Protein AF-A0A957EGX0-F1 (afdb_monomer_lite)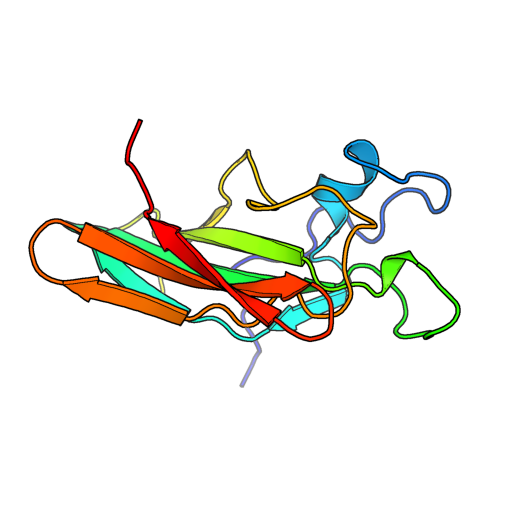

Structure (mmCIF, N/CA/C/O backbone):
data_AF-A0A957EGX0-F1
#
_entry.id   AF-A0A957EGX0-F1
#
loop_
_atom_site.group_PDB
_atom_site.id
_atom_site.type_symbol
_atom_site.label_atom_id
_atom_site.label_alt_id
_atom_site.label_comp_id
_atom_site.label_asym_id
_atom_site.label_entity_id
_atom_site.label_seq_id
_atom_site.pdbx_PDB_ins_code
_atom_site.Cartn_x
_atom_site.Cartn_y
_atom_site.Cartn_z
_atom_site.occupancy
_atom_site.B_iso_or_equiv
_atom_site.auth_seq_id
_atom_site.auth_comp_id
_atom_site.auth_asym_id
_atom_site.auth_atom_id
_atom_site.pdbx_PDB_model_num
ATOM 1 N N . CYS A 1 1 ? 2.001 26.252 2.292 1.00 47.16 1 CYS A N 1
ATOM 2 C CA . CYS A 1 1 ? 1.818 24.810 2.515 1.00 47.16 1 CYS A CA 1
ATOM 3 C C . CYS A 1 1 ? 3.162 24.167 2.264 1.00 47.16 1 CYS A C 1
ATOM 5 O O . CYS A 1 1 ? 3.451 23.812 1.129 1.00 47.16 1 CYS A O 1
ATOM 7 N N . ASP A 1 2 ? 4.011 24.134 3.285 1.00 48.50 2 ASP A N 1
ATOM 8 C CA . ASP A 1 2 ? 5.203 23.300 3.220 1.00 48.50 2 ASP A CA 1
ATOM 9 C C . ASP A 1 2 ? 4.690 21.861 3.294 1.00 48.50 2 ASP A C 1
ATOM 11 O O . ASP A 1 2 ? 4.039 21.477 4.266 1.00 48.50 2 ASP A O 1
ATOM 15 N N . ASN A 1 3 ? 4.826 21.123 2.193 1.00 56.50 3 ASN A N 1
ATOM 16 C CA . ASN A 1 3 ? 4.417 19.727 2.114 1.00 56.50 3 ASN A CA 1
ATOM 17 C C . ASN A 1 3 ? 5.296 18.944 3.092 1.00 56.50 3 ASN A C 1
ATOM 19 O O . ASN A 1 3 ? 6.460 18.702 2.790 1.00 56.50 3 ASN A O 1
ATOM 23 N N . ASN A 1 4 ? 4.758 18.579 4.254 1.00 55.62 4 ASN A N 1
ATOM 24 C CA . ASN A 1 4 ? 5.390 17.629 5.161 1.00 55.62 4 ASN A CA 1
ATOM 25 C C . ASN A 1 4 ? 4.936 16.229 4.734 1.00 55.62 4 ASN A C 1
ATOM 27 O O . ASN A 1 4 ? 3.830 15.829 5.105 1.00 55.62 4 ASN A O 1
ATOM 31 N N . PRO A 1 5 ? 5.709 15.498 3.909 1.00 67.00 5 PRO A N 1
ATOM 32 C CA . PRO A 1 5 ? 5.379 14.108 3.637 1.00 67.00 5 PRO A CA 1
ATOM 33 C C . PRO A 1 5 ? 5.374 13.337 4.966 1.00 67.00 5 PRO A C 1
ATOM 35 O O . PRO A 1 5 ? 6.321 13.445 5.744 1.00 67.00 5 PRO A O 1
ATOM 38 N N . LEU A 1 6 ? 4.301 12.584 5.239 1.00 75.44 6 LEU A N 1
ATOM 39 C CA . LEU A 1 6 ? 4.159 11.773 6.463 1.00 75.44 6 LEU A CA 1
ATOM 40 C C . LEU A 1 6 ? 5.252 10.691 6.569 1.00 75.44 6 LEU A C 1
ATOM 42 O O . LEU A 1 6 ? 5.651 10.302 7.663 1.00 75.44 6 LEU A O 1
ATOM 46 N N . PHE A 1 7 ? 5.724 10.228 5.415 1.00 84.12 7 PHE A N 1
ATOM 47 C CA . PHE A 1 7 ? 6.876 9.363 5.159 1.00 84.12 7 PHE A CA 1
ATOM 48 C C . PHE A 1 7 ? 7.220 9.501 3.670 1.00 84.12 7 PHE A C 1
ATOM 50 O O . PHE A 1 7 ? 6.465 10.131 2.919 1.00 84.12 7 PHE A O 1
ATOM 57 N N . GLY A 1 8 ? 8.344 8.950 3.214 1.00 75.50 8 GLY A N 1
ATOM 58 C CA . GLY A 1 8 ? 8.697 9.125 1.813 1.00 75.50 8 GLY A CA 1
ATOM 59 C C . GLY A 1 8 ? 9.779 8.201 1.292 1.00 75.50 8 GLY A C 1
ATOM 60 O O . GLY A 1 8 ? 9.886 7.029 1.632 1.00 75.50 8 GLY A O 1
ATOM 61 N N . ALA A 1 9 ? 10.551 8.757 0.376 1.00 79.50 9 ALA A N 1
ATOM 62 C CA . ALA A 1 9 ? 11.476 8.048 -0.481 1.00 79.50 9 ALA A CA 1
ATOM 63 C C . ALA A 1 9 ? 12.859 7.856 0.162 1.00 79.50 9 ALA A C 1
ATOM 65 O O . ALA A 1 9 ? 13.873 8.232 -0.431 1.00 79.50 9 ALA A O 1
ATOM 66 N N . GLU A 1 10 ? 12.931 7.314 1.384 1.00 86.06 10 GLU A N 1
ATOM 67 C CA . GLU A 1 10 ? 14.187 7.313 2.159 1.00 86.06 10 GLU A CA 1
ATOM 68 C C . GLU A 1 10 ? 15.329 6.558 1.459 1.00 86.06 10 GLU A C 1
ATOM 70 O O . GLU A 1 10 ? 16.503 6.851 1.681 1.00 86.06 10 GLU A O 1
ATOM 75 N N . LEU A 1 11 ? 14.985 5.607 0.589 1.00 87.88 11 LEU A N 1
ATOM 76 C CA . LEU A 1 11 ? 15.931 4.776 -0.153 1.00 87.88 11 LEU A CA 1
ATOM 77 C C . LEU A 1 11 ? 16.257 5.302 -1.562 1.00 87.88 11 LEU A C 1
ATOM 79 O O . LEU A 1 11 ? 17.042 4.681 -2.284 1.00 87.88 11 LEU A O 1
ATOM 83 N N . GLY A 1 12 ? 15.690 6.443 -1.964 1.00 89.31 12 GLY A N 1
ATOM 84 C CA . GLY A 1 12 ? 15.854 6.971 -3.315 1.00 89.31 12 GLY A CA 1
ATOM 85 C C . GLY A 1 12 ? 15.253 6.050 -4.388 1.00 89.31 12 GLY A C 1
ATOM 86 O O . GLY A 1 12 ? 14.435 5.182 -4.094 1.00 89.31 12 GLY A O 1
ATOM 87 N N . TYR A 1 13 ? 15.668 6.235 -5.646 1.00 87.62 13 TYR A N 1
ATOM 88 C CA . TYR A 1 13 ? 15.203 5.406 -6.769 1.00 87.62 13 TYR A CA 1
ATOM 89 C C . TYR A 1 13 ? 15.667 3.940 -6.649 1.00 87.62 13 TYR A C 1
ATOM 91 O O . TYR A 1 13 ? 15.081 3.042 -7.252 1.00 87.62 13 TYR A O 1
ATOM 99 N N . GLY A 1 14 ? 16.733 3.678 -5.886 1.00 88.88 14 GLY A N 1
ATOM 100 C CA . GLY A 1 14 ? 17.431 2.390 -5.876 1.00 88.88 14 GLY A CA 1
ATOM 101 C C . GLY A 1 14 ? 18.221 2.111 -7.167 1.00 88.88 14 GLY A C 1
ATOM 102 O O . GLY A 1 14 ? 18.288 2.963 -8.052 1.00 88.88 14 GLY A O 1
ATOM 103 N N . PRO A 1 15 ? 18.852 0.931 -7.296 1.00 88.50 15 PRO A N 1
ATOM 104 C CA . PRO A 1 15 ? 19.567 0.533 -8.515 1.00 88.50 15 PRO A CA 1
ATOM 105 C C . PRO A 1 15 ? 18.619 0.321 -9.706 1.00 88.50 15 PRO A C 1
ATOM 107 O O . PRO A 1 15 ? 17.569 -0.286 -9.553 1.00 88.50 15 PRO A O 1
ATOM 110 N N . THR A 1 16 ? 18.954 0.779 -10.910 1.00 84.00 16 THR A N 1
ATOM 111 C CA . THR A 1 16 ? 18.042 0.713 -12.078 1.00 84.00 16 THR A CA 1
ATOM 112 C C . THR A 1 16 ? 17.876 -0.686 -12.678 1.00 84.00 16 THR A C 1
ATOM 114 O O . THR A 1 16 ? 17.052 -0.883 -13.561 1.00 84.00 16 THR A O 1
ATOM 117 N N . ASP A 1 17 ? 18.688 -1.646 -12.249 1.00 83.81 17 ASP A N 1
ATOM 118 C CA . ASP A 1 17 ? 18.691 -3.035 -12.707 1.00 83.81 17 ASP A CA 1
ATOM 119 C C . ASP A 1 17 ? 17.911 -3.984 -11.781 1.00 83.81 17 ASP A C 1
ATOM 121 O O . ASP A 1 17 ? 17.696 -5.143 -12.138 1.00 83.81 17 ASP A O 1
ATOM 125 N N . VAL A 1 18 ? 17.457 -3.513 -10.610 1.00 85.56 18 VAL A N 1
ATOM 126 C CA . VAL A 1 18 ? 16.638 -4.328 -9.698 1.00 85.56 18 VAL A CA 1
ATOM 127 C C . VAL A 1 18 ? 15.176 -4.327 -10.124 1.00 85.56 18 VAL A C 1
ATOM 129 O O . VAL A 1 18 ? 14.563 -3.280 -10.336 1.00 85.56 18 VAL A O 1
ATOM 132 N N . VAL A 1 19 ? 14.620 -5.532 -10.186 1.00 82.75 19 VAL A N 1
ATOM 133 C CA . VAL A 1 19 ? 13.223 -5.844 -10.503 1.00 82.75 19 VAL A CA 1
ATOM 134 C C . VAL A 1 19 ? 12.734 -6.941 -9.552 1.00 82.75 19 VAL A C 1
ATOM 136 O O . VAL A 1 19 ? 13.523 -7.514 -8.793 1.00 82.75 19 VAL A O 1
ATOM 139 N N . GLY A 1 20 ? 11.450 -7.280 -9.596 1.00 84.88 20 GLY A N 1
ATOM 140 C CA . GLY A 1 20 ? 10.880 -8.274 -8.687 1.00 84.88 20 GLY A CA 1
ATOM 141 C C . GLY A 1 20 ? 10.792 -7.741 -7.255 1.00 84.88 20 GLY A C 1
ATOM 142 O O . GLY A 1 20 ? 10.891 -6.543 -6.986 1.00 84.88 20 GLY A O 1
ATOM 143 N N . THR A 1 21 ? 10.734 -8.670 -6.305 1.00 89.81 21 THR A N 1
ATOM 144 C CA . THR A 1 21 ? 10.748 -8.391 -4.862 1.00 89.81 21 THR A CA 1
ATOM 145 C C . THR A 1 21 ? 11.882 -7.447 -4.436 1.00 89.81 21 THR A C 1
ATOM 147 O O . THR A 1 21 ? 11.728 -6.665 -3.502 1.00 89.81 21 THR A O 1
ATOM 150 N N . ALA A 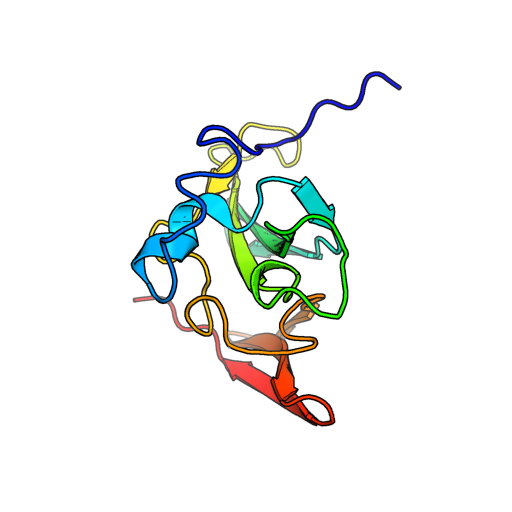1 22 ? 13.030 -7.482 -5.125 1.00 91.06 22 ALA A N 1
ATOM 151 C CA . ALA A 1 22 ? 14.176 -6.622 -4.824 1.00 91.06 22 ALA A CA 1
ATOM 152 C C . ALA A 1 22 ? 13.917 -5.131 -5.113 1.00 91.06 22 ALA A C 1
ATOM 154 O O . ALA A 1 22 ? 14.593 -4.278 -4.541 1.00 91.06 22 ALA A O 1
ATOM 155 N N . ALA A 1 23 ? 12.945 -4.808 -5.971 1.00 89.81 23 ALA A N 1
ATOM 156 C CA . ALA A 1 23 ? 12.536 -3.437 -6.265 1.00 89.81 23 ALA A CA 1
ATOM 157 C C . ALA A 1 23 ? 11.519 -2.877 -5.257 1.00 89.81 23 ALA A C 1
ATOM 159 O O . ALA A 1 23 ? 11.363 -1.659 -5.166 1.00 89.81 23 ALA A O 1
ATOM 160 N N . ASN A 1 24 ? 10.861 -3.740 -4.474 1.00 91.06 24 ASN A N 1
ATOM 161 C CA . ASN A 1 24 ? 9.800 -3.353 -3.545 1.00 91.06 24 ASN A CA 1
ATOM 162 C C . ASN A 1 24 ? 10.184 -2.220 -2.586 1.00 91.06 24 ASN A C 1
ATOM 164 O O . ASN A 1 24 ? 9.374 -1.317 -2.440 1.00 91.06 24 ASN A O 1
ATOM 168 N N . PRO A 1 25 ? 11.385 -2.170 -1.973 1.00 92.00 25 PRO A N 1
ATOM 169 C CA . PRO A 1 25 ? 11.722 -1.091 -1.038 1.00 92.00 25 PRO A CA 1
ATOM 170 C C . PRO A 1 25 ? 11.747 0.316 -1.660 1.00 92.00 25 PRO A C 1
ATOM 172 O O . PRO A 1 25 ? 11.751 1.303 -0.933 1.00 92.00 25 PRO A O 1
ATOM 175 N N . TYR A 1 26 ? 11.778 0.420 -2.991 1.00 89.94 26 TYR A N 1
ATOM 176 C CA . TYR A 1 26 ? 11.904 1.682 -3.725 1.00 89.94 26 TYR A CA 1
ATOM 177 C C . TYR A 1 26 ? 10.583 2.140 -4.364 1.00 89.94 26 TYR A C 1
ATOM 179 O O . TYR A 1 26 ? 10.561 3.155 -5.060 1.00 89.94 26 TYR A O 1
ATOM 187 N N . PHE A 1 27 ? 9.484 1.398 -4.161 1.00 89.56 27 PHE A N 1
ATOM 188 C CA . PHE A 1 27 ? 8.233 1.580 -4.909 1.00 89.56 27 PHE A CA 1
ATOM 189 C C . PHE A 1 27 ? 7.580 2.953 -4.743 1.00 89.56 27 PHE A C 1
ATOM 191 O O . PHE A 1 27 ? 6.787 3.351 -5.578 1.00 89.56 27 PHE A O 1
ATOM 198 N N . GLU A 1 28 ? 7.887 3.665 -3.665 1.00 89.00 28 GLU A N 1
ATOM 199 C CA . GLU A 1 28 ? 7.275 4.944 -3.299 1.00 89.00 28 GLU A CA 1
ATOM 200 C C . GLU A 1 28 ? 8.209 6.140 -3.543 1.00 89.00 28 GLU A C 1
ATOM 202 O O . GLU A 1 28 ? 7.968 7.237 -3.041 1.00 89.00 28 GLU A O 1
ATOM 207 N N . PHE A 1 29 ? 9.295 5.936 -4.305 1.00 89.12 29 PHE A N 1
ATOM 208 C CA . PHE A 1 29 ? 10.332 6.946 -4.517 1.00 89.12 29 PHE A CA 1
ATOM 209 C C . PHE A 1 29 ? 9.797 8.258 -5.099 1.00 89.12 29 PHE A C 1
ATOM 211 O O . PHE A 1 29 ? 10.126 9.343 -4.617 1.00 89.12 29 PHE A O 1
ATOM 218 N N . ARG A 1 30 ? 9.024 8.177 -6.182 1.00 85.88 30 ARG A N 1
ATOM 219 C CA . ARG A 1 30 ? 8.640 9.364 -6.944 1.00 85.88 30 ARG A CA 1
ATOM 220 C C . ARG A 1 30 ? 7.399 10.020 -6.368 1.00 85.88 30 ARG A C 1
ATOM 222 O O . ARG A 1 30 ? 7.321 11.246 -6.277 1.00 85.88 30 ARG A O 1
ATOM 229 N N . THR A 1 31 ? 6.366 9.230 -6.118 1.00 85.25 31 THR A N 1
ATOM 230 C CA . THR A 1 31 ? 5.054 9.751 -5.740 1.00 85.25 31 THR A CA 1
ATOM 231 C C . THR A 1 31 ? 4.381 8.788 -4.788 1.00 85.25 31 THR A C 1
ATOM 233 O O . THR A 1 31 ? 4.408 7.579 -5.007 1.00 85.25 31 THR A O 1
ATOM 236 N N . ILE A 1 32 ? 3.765 9.371 -3.760 1.00 88.88 32 ILE A N 1
ATOM 237 C CA . ILE A 1 32 ? 2.779 8.727 -2.906 1.00 88.88 32 ILE A CA 1
ATOM 238 C C . ILE A 1 32 ? 1.447 9.441 -3.141 1.00 88.88 32 ILE A C 1
ATOM 240 O O . ILE A 1 32 ? 1.384 10.672 -3.087 1.00 88.88 32 ILE A O 1
ATOM 244 N N . SER A 1 33 ? 0.396 8.682 -3.427 1.00 88.69 33 SER A N 1
ATOM 245 C CA . SER A 1 33 ? -0.927 9.196 -3.793 1.00 88.69 33 SER A CA 1
ATOM 246 C C . SER A 1 33 ? -2.048 8.340 -3.212 1.00 88.69 33 SER A C 1
ATOM 248 O O . SER A 1 33 ? -1.816 7.293 -2.609 1.00 88.69 33 SER A O 1
ATOM 250 N N . SER A 1 34 ? -3.284 8.817 -3.392 1.00 90.88 34 SER A N 1
ATOM 251 C CA . SER A 1 34 ? -4.507 8.036 -3.178 1.00 90.88 34 SER A CA 1
ATOM 252 C C . SER A 1 34 ? -4.570 7.326 -1.829 1.00 90.88 34 SER A C 1
ATOM 254 O O . SER A 1 34 ? -4.882 6.139 -1.749 1.00 90.88 34 SER A O 1
ATOM 256 N N . ALA A 1 35 ? -4.244 8.076 -0.777 1.00 92.88 35 ALA A N 1
ATOM 257 C CA . ALA A 1 35 ? -4.350 7.586 0.580 1.00 92.88 35 ALA A CA 1
ATOM 258 C C . ALA A 1 35 ? -5.822 7.412 0.977 1.00 92.88 35 ALA A C 1
ATOM 260 O O . ALA A 1 35 ? -6.624 8.328 0.785 1.00 92.88 35 ALA A O 1
ATOM 261 N N . ASP A 1 36 ? -6.138 6.273 1.586 1.00 96.19 36 ASP A N 1
ATOM 262 C CA . ASP A 1 36 ? -7.380 6.063 2.330 1.00 96.19 36 ASP A CA 1
ATOM 263 C C . ASP A 1 36 ? -7.032 5.684 3.767 1.00 96.19 36 ASP A C 1
ATOM 265 O O . ASP A 1 36 ? -6.086 4.925 4.002 1.00 96.19 36 ASP A O 1
ATOM 269 N N . VAL A 1 37 ? -7.753 6.258 4.730 1.00 96.19 37 VAL A N 1
ATOM 270 C CA . VAL A 1 37 ? -7.416 6.182 6.154 1.00 96.19 37 VAL A CA 1
ATOM 271 C C . VAL A 1 37 ? -8.622 5.735 6.959 1.00 96.19 37 VAL A C 1
ATOM 273 O O . VAL A 1 37 ? -9.673 6.372 6.953 1.00 96.19 37 VAL A O 1
ATOM 276 N N . VAL A 1 38 ? -8.433 4.681 7.748 1.00 96.94 38 VAL A N 1
ATOM 277 C CA . VAL A 1 38 ? -9.424 4.199 8.713 1.00 96.94 38 VAL A CA 1
ATOM 278 C C . VAL A 1 38 ? -8.824 4.123 10.107 1.00 96.94 38 VAL A C 1
ATOM 280 O O . VAL A 1 38 ? -7.620 3.942 10.280 1.00 96.94 38 VAL A O 1
ATOM 283 N N . ARG A 1 39 ? -9.678 4.212 11.125 1.00 95.75 39 ARG A N 1
ATOM 284 C CA . AR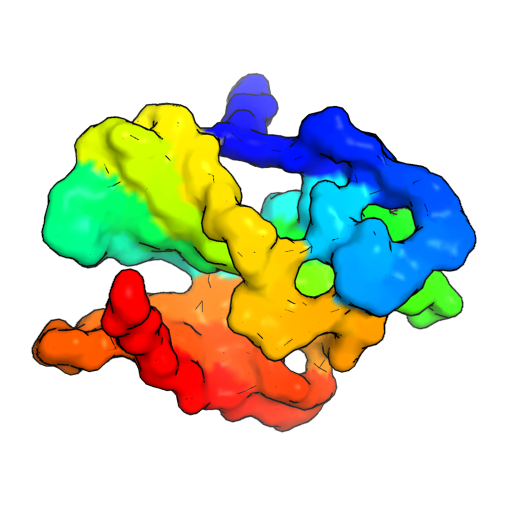G A 1 39 ? -9.298 3.914 12.506 1.00 95.75 39 ARG A CA 1
ATOM 285 C C . ARG A 1 39 ? -9.747 2.503 12.870 1.00 95.75 39 ARG A C 1
ATOM 287 O O . ARG A 1 39 ? -10.923 2.180 12.722 1.00 95.75 39 ARG A O 1
ATOM 294 N N . VAL A 1 40 ? -8.827 1.689 13.384 1.00 93.88 40 VAL A N 1
ATOM 295 C CA . VAL A 1 40 ? -9.108 0.345 13.909 1.00 93.88 40 VAL A CA 1
ATOM 296 C C . VAL A 1 40 ? -8.521 0.253 15.312 1.00 93.88 40 VAL A C 1
ATOM 298 O O . VAL A 1 40 ? -7.309 0.347 15.501 1.00 93.88 40 VAL A O 1
ATOM 301 N N . GLY A 1 41 ? -9.395 0.100 16.309 1.00 92.88 41 GLY A N 1
ATOM 302 C CA . GLY A 1 41 ? -9.009 0.228 17.713 1.00 92.88 41 GLY A CA 1
ATOM 303 C C . GLY A 1 41 ? -8.402 1.605 18.001 1.00 92.88 41 GLY A C 1
ATOM 304 O O . GLY A 1 41 ? -9.009 2.646 17.724 1.00 92.88 41 GLY A O 1
ATOM 305 N N . ASP A 1 42 ? -7.185 1.599 18.536 1.00 94.94 42 ASP A N 1
ATOM 306 C CA . ASP A 1 42 ? -6.469 2.803 18.957 1.00 94.94 42 ASP A CA 1
ATOM 307 C C . ASP A 1 42 ? -5.528 3.380 17.889 1.00 94.94 42 ASP A C 1
ATOM 309 O O . ASP A 1 42 ? -4.966 4.452 18.089 1.00 94.94 42 ASP A O 1
ATO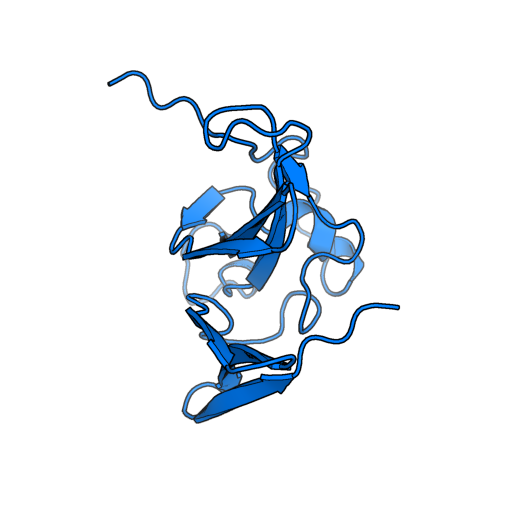M 313 N N . HIS A 1 43 ? -5.402 2.738 16.725 1.00 95.88 43 HIS A N 1
ATOM 314 C CA . HIS A 1 43 ? -4.511 3.203 15.663 1.00 95.88 43 HIS A CA 1
ATOM 315 C C . HIS A 1 43 ? -5.249 3.568 14.379 1.00 95.88 43 HIS A C 1
ATOM 317 O O . HIS A 1 43 ? -6.325 3.045 14.067 1.00 95.88 43 HIS A O 1
ATOM 323 N N . TYR A 1 44 ? -4.628 4.466 13.617 1.00 97.38 44 TYR A N 1
ATOM 324 C CA . TYR A 1 44 ? -5.009 4.754 12.245 1.00 97.38 44 TYR A CA 1
ATOM 325 C C . TYR A 1 44 ? -4.193 3.878 11.303 1.00 97.38 44 TYR A C 1
ATOM 327 O O . TYR A 1 44 ? -3.012 3.617 11.532 1.00 97.38 44 TYR A O 1
ATOM 335 N N . TYR A 1 45 ? -4.841 3.427 10.241 1.00 96.25 45 TYR A N 1
ATOM 336 C CA . TYR A 1 45 ? -4.252 2.622 9.187 1.00 96.25 45 TYR A CA 1
ATOM 337 C C . TYR A 1 45 ? -4.500 3.327 7.867 1.00 96.25 45 TYR A C 1
ATOM 339 O O . TYR A 1 45 ? -5.606 3.808 7.625 1.00 96.25 45 TYR A O 1
ATOM 347 N N . MET A 1 46 ? -3.469 3.377 7.035 1.00 96.00 46 MET A N 1
ATOM 348 C CA . MET A 1 46 ? -3.487 4.041 5.745 1.00 96.00 46 MET A CA 1
ATOM 349 C C . MET A 1 46 ? -3.093 3.048 4.669 1.00 96.00 46 MET A C 1
ATOM 351 O O . MET A 1 46 ? -2.003 2.478 4.732 1.00 96.00 46 MET A O 1
ATOM 355 N N . THR A 1 47 ? -3.935 2.882 3.660 1.00 95.69 47 THR A N 1
ATOM 356 C CA . THR A 1 47 ? -3.468 2.380 2.367 1.00 95.69 47 THR A CA 1
ATOM 357 C C . THR A 1 47 ? -3.020 3.547 1.521 1.00 95.69 47 THR A C 1
ATOM 359 O O . THR A 1 47 ? -3.645 4.601 1.569 1.00 95.69 47 THR A O 1
ATOM 362 N N . TYR A 1 48 ? -1.958 3.367 0.748 1.00 93.75 48 TYR A N 1
ATOM 363 C CA . TYR A 1 48 ? -1.440 4.402 -0.137 1.00 93.75 48 TYR A CA 1
ATOM 364 C C . TYR A 1 48 ? -0.870 3.789 -1.409 1.00 93.75 48 TYR A C 1
ATOM 366 O O . TYR A 1 48 ? -0.413 2.646 -1.430 1.00 93.75 48 TYR A O 1
ATOM 374 N N . GLU A 1 49 ? -0.904 4.559 -2.480 1.00 91.19 49 GLU A N 1
ATOM 375 C CA . GLU A 1 49 ? -0.315 4.201 -3.759 1.00 91.19 49 GLU A CA 1
ATOM 376 C C . GLU A 1 49 ? 1.102 4.764 -3.846 1.00 91.19 49 GLU A C 1
ATOM 378 O O . GLU A 1 49 ? 1.326 5.910 -3.463 1.00 91.19 49 GLU A O 1
ATOM 383 N N . GLY A 1 50 ? 2.045 3.966 -4.343 1.00 89.44 50 GLY A N 1
ATOM 384 C CA . GLY A 1 50 ? 3.412 4.389 -4.630 1.00 89.44 50 GLY A CA 1
ATOM 385 C C . GLY A 1 50 ? 3.791 4.141 -6.089 1.00 89.44 50 GLY A C 1
ATOM 386 O O . GLY A 1 50 ? 3.347 3.155 -6.685 1.00 89.44 50 GLY A O 1
ATOM 387 N N . VAL A 1 51 ? 4.625 5.027 -6.644 1.00 87.12 51 VAL A N 1
ATOM 388 C CA . VAL A 1 51 ? 5.303 4.836 -7.939 1.00 87.12 51 VAL A CA 1
ATOM 389 C C . VAL A 1 51 ? 6.806 5.077 -7.807 1.00 87.12 51 VAL A C 1
ATOM 391 O O . VAL A 1 51 ? 7.240 6.084 -7.235 1.00 87.12 51 VAL A O 1
ATOM 394 N N . ARG A 1 52 ? 7.601 4.165 -8.381 1.00 86.62 52 ARG A N 1
ATOM 395 C CA . ARG A 1 52 ? 9.066 4.257 -8.437 1.00 86.62 52 ARG A CA 1
ATOM 396 C C . ARG A 1 52 ? 9.548 5.039 -9.656 1.00 86.62 52 ARG A C 1
ATOM 398 O O . ARG A 1 52 ? 10.419 5.896 -9.525 1.00 86.62 52 ARG A O 1
ATOM 405 N N . GLY A 1 53 ? 9.021 4.688 -10.827 1.00 78.38 53 GLY A N 1
ATOM 406 C CA . GLY A 1 53 ? 9.546 5.064 -12.135 1.00 78.38 53 GLY A CA 1
ATOM 407 C C . GLY A 1 53 ? 9.379 6.544 -12.529 1.00 78.38 53 GLY A C 1
ATOM 408 O O . GLY A 1 53 ? 8.739 7.334 -11.830 1.00 78.38 53 GLY A O 1
ATOM 409 N N . PRO A 1 54 ? 9.964 6.955 -13.670 1.00 68.31 54 PRO A N 1
ATOM 410 C CA . PRO A 1 54 ? 9.954 8.326 -14.196 1.00 68.31 54 PRO A CA 1
ATOM 411 C C . PRO A 1 54 ? 8.682 8.746 -14.977 1.00 68.31 54 PRO A C 1
ATOM 413 O O . PRO A 1 54 ? 8.656 9.819 -15.583 1.00 68.31 54 PRO A O 1
ATOM 416 N N . SER A 1 55 ? 7.571 8.030 -14.846 1.00 60.03 55 SER A N 1
ATOM 417 C CA . SER A 1 55 ? 6.310 8.130 -15.608 1.00 60.03 55 SER A CA 1
ATOM 418 C C . SER A 1 55 ? 6.512 8.076 -17.117 1.00 60.03 55 SER A C 1
ATOM 420 O O . SER A 1 55 ? 5.896 8.830 -17.870 1.00 60.03 55 SER A O 1
ATOM 422 N N . ASP A 1 56 ? 7.385 7.174 -17.545 1.00 63.22 56 ASP A N 1
ATOM 423 C CA . ASP A 1 56 ? 7.514 6.716 -18.912 1.00 63.22 56 ASP A CA 1
ATOM 424 C C . ASP A 1 56 ? 6.689 5.422 -19.078 1.00 63.22 56 ASP A C 1
ATOM 426 O O . ASP A 1 56 ? 7.036 4.384 -18.520 1.00 63.22 56 ASP A O 1
ATOM 430 N N . PRO A 1 57 ? 5.603 5.430 -19.869 1.00 55.72 57 PRO A N 1
ATOM 431 C CA . PRO A 1 57 ? 4.763 4.247 -20.066 1.00 55.72 57 PRO A CA 1
ATOM 432 C C . PRO A 1 57 ? 5.490 3.080 -20.762 1.00 55.72 57 PRO A C 1
ATOM 434 O O . PRO A 1 57 ? 4.934 1.986 -20.857 1.00 55.72 57 PRO A O 1
ATOM 437 N N . THR A 1 58 ? 6.707 3.294 -21.272 1.00 63.09 58 THR A N 1
ATOM 438 C CA . THR A 1 58 ? 7.580 2.240 -21.809 1.00 63.09 58 THR A CA 1
ATOM 439 C C . THR A 1 58 ? 8.478 1.603 -20.744 1.00 63.09 58 THR A C 1
ATOM 441 O O . THR A 1 58 ? 9.094 0.566 -21.003 1.00 63.09 58 THR A O 1
ATOM 444 N N . VAL A 1 59 ? 8.526 2.185 -19.540 1.00 65.81 59 VAL A N 1
ATOM 445 C CA . VAL A 1 59 ? 9.312 1.720 -18.399 1.00 65.81 59 VAL A CA 1
ATOM 446 C C . VAL A 1 59 ? 8.412 0.985 -17.416 1.00 65.81 59 VAL A C 1
ATOM 448 O O . VAL A 1 59 ? 7.362 1.438 -16.975 1.00 65.81 59 VAL A O 1
ATOM 451 N N . VAL A 1 60 ? 8.862 -0.204 -17.052 1.00 68.88 60 VAL A N 1
ATOM 452 C CA . VAL A 1 60 ? 8.093 -1.149 -16.251 1.00 68.88 60 VAL A CA 1
ATOM 453 C C . VAL A 1 60 ? 8.012 -0.729 -14.761 1.00 68.88 60 VAL A C 1
ATOM 455 O O . VAL A 1 60 ? 7.093 -1.141 -14.056 1.00 68.88 60 VAL A O 1
ATOM 458 N N . ASP A 1 61 ? 8.907 0.158 -14.307 1.00 72.19 61 ASP A N 1
ATOM 459 C CA . ASP A 1 61 ? 8.961 0.714 -12.940 1.00 72.19 61 ASP A CA 1
ATOM 460 C C . ASP A 1 61 ? 7.884 1.779 -12.645 1.00 72.19 61 ASP A C 1
ATOM 462 O O . ASP A 1 61 ? 7.748 2.221 -11.503 1.00 72.19 61 ASP A O 1
ATOM 466 N N . ASP A 1 62 ? 7.109 2.197 -13.649 1.00 72.75 62 ASP A N 1
ATOM 467 C CA . ASP A 1 62 ? 6.024 3.180 -13.498 1.00 72.75 62 ASP A CA 1
ATOM 468 C C . ASP A 1 62 ? 4.689 2.607 -13.049 1.00 72.75 62 ASP A C 1
ATOM 470 O O . ASP A 1 62 ? 3.675 3.303 -12.972 1.00 72.75 62 ASP A O 1
ATOM 474 N N . GLN A 1 63 ? 4.688 1.320 -12.744 1.00 79.81 63 GLN A N 1
ATOM 475 C CA . GLN A 1 63 ? 3.515 0.631 -12.258 1.00 79.81 63 GLN A CA 1
ATOM 476 C C . GLN A 1 63 ? 3.226 1.005 -10.806 1.00 79.81 63 GLN A C 1
ATOM 478 O O . GLN A 1 63 ? 4.125 1.098 -9.970 1.00 79.81 63 GLN A O 1
ATOM 483 N N . PHE A 1 64 ? 1.940 1.197 -10.524 1.00 85.56 64 PHE A N 1
ATOM 484 C CA . PHE A 1 64 ? 1.456 1.434 -9.175 1.00 85.56 64 PHE A CA 1
ATOM 485 C C . PHE A 1 64 ? 1.679 0.204 -8.301 1.00 85.56 64 PHE A C 1
ATOM 487 O O . PHE A 1 64 ? 1.476 -0.935 -8.734 1.00 85.56 64 PHE A O 1
ATOM 494 N N . ALA A 1 65 ? 2.054 0.451 -7.051 1.00 89.25 65 ALA A N 1
ATOM 495 C CA . ALA A 1 65 ? 2.018 -0.553 -6.007 1.00 89.25 65 ALA A CA 1
ATOM 496 C C . ALA A 1 65 ? 1.307 -0.019 -4.763 1.00 89.25 65 ALA A C 1
ATOM 498 O O . ALA A 1 65 ? 1.299 1.180 -4.478 1.00 89.25 65 ALA A O 1
ATOM 499 N N . LEU A 1 66 ? 0.685 -0.939 -4.028 1.00 92.81 66 LEU A N 1
ATOM 500 C CA . LEU A 1 66 ? -0.145 -0.622 -2.875 1.00 92.81 66 LEU A CA 1
ATOM 501 C C . LEU A 1 66 ? 0.620 -0.868 -1.574 1.00 92.81 66 LEU A C 1
ATOM 503 O O . LEU A 1 66 ? 0.982 -2.006 -1.260 1.00 92.81 66 LEU A O 1
ATOM 507 N N . GLY A 1 67 ? 0.830 0.198 -0.812 1.00 93.62 67 GLY A N 1
ATOM 508 C CA . GLY A 1 67 ? 1.405 0.164 0.523 1.00 93.62 67 GLY A CA 1
ATOM 509 C C . GLY A 1 67 ? 0.348 0.215 1.624 1.00 93.62 67 GLY A C 1
ATOM 510 O O . GLY A 1 67 ? -0.774 0.683 1.426 1.00 93.62 67 GLY A O 1
ATOM 511 N N . LEU A 1 68 ? 0.742 -0.257 2.805 1.00 95.25 68 LEU A N 1
ATOM 512 C CA . LEU A 1 68 ? 0.033 -0.101 4.070 1.00 95.25 68 LEU A CA 1
ATOM 513 C C . LEU A 1 68 ? 0.950 0.590 5.087 1.00 95.25 68 LEU A C 1
ATOM 515 O O . LEU A 1 68 ? 2.132 0.254 5.198 1.00 95.25 68 LEU A O 1
ATOM 519 N N . ALA A 1 69 ? 0.405 1.524 5.854 1.00 95.69 69 ALA A N 1
ATOM 520 C CA . ALA A 1 69 ? 1.074 2.169 6.976 1.00 95.69 69 ALA A CA 1
ATOM 521 C C . ALA A 1 69 ? 0.140 2.257 8.192 1.00 95.69 69 ALA A C 1
ATOM 523 O O . ALA A 1 69 ? -1.085 2.188 8.060 1.00 95.69 69 ALA A O 1
ATOM 524 N N . ARG A 1 70 ? 0.722 2.410 9.383 1.00 96.25 70 ARG A N 1
ATOM 525 C CA . ARG A 1 70 ? 0.013 2.574 10.659 1.00 96.25 70 ARG A CA 1
ATOM 526 C C . ARG A 1 70 ? 0.520 3.816 11.387 1.00 96.25 70 ARG A C 1
ATOM 528 O O . ARG A 1 70 ? 1.717 4.089 11.357 1.00 96.25 70 ARG A O 1
ATOM 535 N N . SER A 1 71 ? -0.360 4.541 12.072 1.00 96.50 71 SER A N 1
ATOM 536 C CA . SER A 1 71 ? 0.063 5.596 12.994 1.00 96.50 71 SER A CA 1
ATOM 537 C C . SER A 1 71 ? 0.847 4.992 14.165 1.00 96.50 71 SER A C 1
ATOM 539 O O . SER A 1 71 ? 0.396 4.053 14.820 1.00 96.50 71 SER A O 1
ATOM 541 N N . VAL A 1 72 ? 2.025 5.539 14.458 1.00 95.50 72 VAL A N 1
ATOM 542 C CA . VAL A 1 72 ? 2.861 5.096 15.589 1.00 95.50 72 VAL A CA 1
ATOM 543 C C . VAL A 1 72 ? 2.230 5.518 16.918 1.00 95.50 72 VAL A C 1
ATOM 545 O O . VAL A 1 72 ? 2.356 4.833 17.932 1.00 95.50 72 VAL A O 1
ATOM 548 N N . THR A 1 73 ? 1.530 6.653 16.917 1.00 94.19 73 THR A N 1
ATOM 549 C CA . THR A 1 73 ? 0.806 7.187 18.073 1.00 94.19 73 THR A CA 1
ATOM 550 C C . THR A 1 73 ? -0.710 7.128 17.843 1.00 94.19 73 THR A C 1
ATOM 552 O O . THR A 1 73 ? -1.198 6.568 16.856 1.00 94.19 73 THR A O 1
ATOM 555 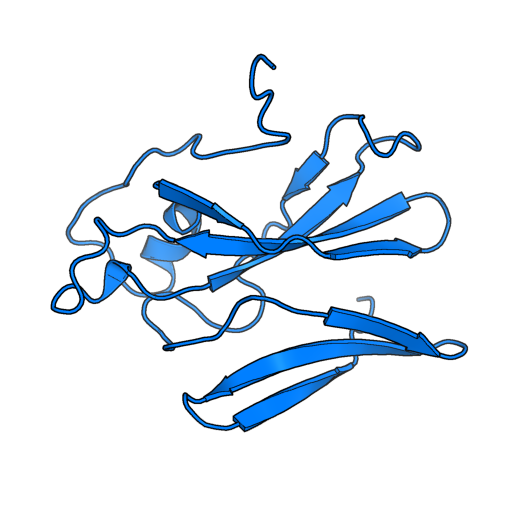N N . LEU A 1 74 ? -1.465 7.706 18.781 1.00 95.12 74 LEU A N 1
ATOM 556 C CA . LEU A 1 74 ? -2.917 7.894 18.681 1.00 95.12 74 LEU A CA 1
ATOM 557 C C . LEU A 1 74 ? -3.298 9.157 17.883 1.00 95.12 74 LEU A C 1
ATOM 559 O O . LEU A 1 74 ? -4.479 9.498 17.803 1.00 95.12 74 LEU A O 1
ATOM 563 N N . GLU A 1 75 ? -2.320 9.881 17.335 1.00 92.69 75 GLU A N 1
ATOM 564 C CA . GLU A 1 75 ? -2.521 11.113 16.570 1.00 92.69 75 GLU A CA 1
ATOM 565 C C . GLU A 1 75 ? -2.459 10.804 15.071 1.00 92.69 75 GLU A C 1
ATOM 567 O O . GLU A 1 75 ? -1.485 10.225 14.595 1.00 92.69 75 GLU A O 1
ATOM 572 N N . ILE A 1 76 ? -3.494 11.196 14.319 1.00 92.00 76 ILE A N 1
ATOM 573 C CA . ILE A 1 76 ? -3.569 10.954 12.867 1.00 92.00 76 ILE A CA 1
ATOM 574 C C . ILE A 1 76 ? -2.484 11.716 12.091 1.00 92.00 76 ILE A C 1
ATOM 576 O O . ILE A 1 76 ? -1.907 11.182 11.147 1.00 92.00 76 ILE A O 1
ATOM 580 N N . ASP A 1 77 ? -2.158 12.926 12.547 1.00 90.12 77 ASP A N 1
ATOM 581 C CA . ASP A 1 77 ? -1.098 13.773 11.985 1.00 90.12 77 ASP A CA 1
ATOM 582 C C . ASP A 1 77 ? 0.278 13.488 12.621 1.00 90.12 77 ASP A C 1
ATOM 584 O O . ASP A 1 77 ? 1.244 14.217 12.396 1.00 90.12 77 ASP A O 1
ATOM 588 N N . GLY A 1 78 ? 0.362 12.442 13.451 1.00 90.69 78 GLY A N 1
ATOM 589 C CA . GLY A 1 78 ? 1.593 11.984 14.076 1.00 90.69 78 GLY A CA 1
ATOM 590 C C . GLY A 1 78 ? 2.487 11.182 13.121 1.00 90.69 78 GLY A C 1
ATOM 591 O O . GLY A 1 78 ? 2.208 11.067 11.928 1.00 90.69 78 GLY A O 1
ATOM 592 N N . PRO A 1 79 ? 3.584 10.601 13.634 1.00 92.56 79 PRO A N 1
ATOM 593 C CA . PRO A 1 79 ? 4.451 9.746 12.834 1.00 92.56 79 PRO A CA 1
ATOM 594 C C . PRO A 1 79 ? 3.733 8.467 12.389 1.00 92.56 79 PRO A C 1
ATOM 596 O O . PRO A 1 79 ? 2.952 7.875 13.139 1.00 92.56 79 PRO A O 1
ATOM 599 N N . TRP A 1 80 ? 4.065 8.010 11.184 1.00 94.38 80 TRP A N 1
ATOM 600 C CA . TRP A 1 80 ? 3.559 6.781 10.579 1.00 94.38 80 TRP A CA 1
ATOM 601 C C . TRP A 1 80 ? 4.697 5.783 10.369 1.00 94.38 80 TRP A C 1
ATOM 603 O O . TRP A 1 80 ? 5.827 6.167 10.068 1.00 94.38 80 TRP A O 1
ATOM 613 N N . GLU A 1 81 ? 4.400 4.495 10.498 1.00 94.19 81 GLU A N 1
ATOM 614 C CA . GLU A 1 81 ? 5.318 3.410 10.157 1.00 94.19 81 GLU A CA 1
ATOM 615 C C . GLU A 1 81 ? 4.757 2.577 9.002 1.00 94.19 81 GLU A C 1
ATOM 617 O O . GLU A 1 81 ? 3.571 2.234 8.968 1.00 94.19 81 GLU A O 1
ATOM 622 N N . LYS A 1 82 ? 5.622 2.244 8.044 1.00 93.81 82 LYS A N 1
ATOM 623 C CA . LYS A 1 82 ? 5.274 1.410 6.892 1.00 93.81 82 LYS A CA 1
ATOM 624 C C . LYS A 1 82 ? 5.238 -0.060 7.298 1.00 93.81 82 LYS A C 1
ATOM 626 O O . LYS A 1 82 ? 6.084 -0.523 8.064 1.00 93.81 82 LYS A O 1
ATOM 631 N N . TYR A 1 83 ? 4.291 -0.814 6.750 1.00 93.81 83 TYR A N 1
ATOM 632 C CA . TYR A 1 83 ? 4.281 -2.262 6.900 1.00 93.81 83 TYR A CA 1
ATOM 633 C C . TYR A 1 83 ? 5.493 -2.866 6.181 1.00 93.81 83 TYR A C 1
ATOM 635 O O . TYR A 1 83 ? 5.736 -2.595 5.008 1.00 93.81 83 TYR A O 1
ATOM 643 N N . SER A 1 84 ? 6.262 -3.706 6.876 1.00 92.12 84 SER A N 1
ATOM 644 C CA . SER A 1 84 ? 7.497 -4.290 6.333 1.00 92.12 84 SER A CA 1
ATOM 645 C C . SER A 1 84 ? 7.266 -5.229 5.147 1.00 92.12 84 SER A C 1
ATOM 647 O O . SER A 1 84 ? 8.198 -5.501 4.397 1.00 92.12 84 SER A O 1
ATOM 649 N N . GLY A 1 85 ? 6.034 -5.716 4.979 1.00 91.62 85 GLY A N 1
ATOM 650 C CA . GLY A 1 85 ? 5.608 -6.505 3.827 1.00 91.62 85 GLY A CA 1
ATOM 651 C C . GLY A 1 85 ? 5.064 -5.672 2.668 1.00 91.62 85 GLY A C 1
ATOM 652 O O . GLY A 1 85 ? 4.389 -6.238 1.818 1.00 91.62 85 GLY A O 1
ATOM 653 N N . ASN A 1 86 ? 5.277 -4.352 2.645 1.00 93.06 86 ASN A N 1
ATOM 654 C CA . ASN A 1 86 ? 4.920 -3.540 1.485 1.00 93.06 86 ASN A CA 1
ATOM 655 C C . ASN A 1 86 ? 5.775 -3.922 0.262 1.00 93.06 86 ASN A C 1
ATOM 657 O O . ASN A 1 86 ? 6.980 -4.150 0.407 1.00 93.06 86 ASN A O 1
ATOM 661 N N . PRO A 1 87 ? 5.186 -3.925 -0.947 1.00 92.00 87 PRO A N 1
ATOM 662 C CA . PRO A 1 87 ? 3.764 -3.749 -1.258 1.00 92.00 87 PRO A CA 1
ATOM 663 C C . PRO A 1 87 ? 2.896 -4.971 -0.894 1.00 92.00 87 PRO A C 1
ATOM 665 O O . PRO A 1 87 ? 3.318 -6.117 -1.001 1.00 92.00 87 PRO A O 1
ATOM 668 N N . ILE A 1 88 ? 1.645 -4.730 -0.489 1.00 91.00 88 ILE A N 1
ATOM 669 C CA . ILE A 1 88 ? 0.817 -5.724 0.229 1.00 91.00 88 ILE A CA 1
ATOM 670 C C . ILE A 1 88 ? 0.055 -6.730 -0.651 1.00 91.00 88 ILE A C 1
ATOM 672 O O . ILE A 1 88 ? -0.616 -7.612 -0.116 1.00 91.00 88 ILE A O 1
ATOM 676 N N . ILE A 1 89 ? 0.109 -6.600 -1.981 1.00 88.62 89 ILE A N 1
ATOM 677 C CA . ILE A 1 89 ? -0.629 -7.471 -2.920 1.00 88.62 89 ILE A CA 1
ATOM 678 C C . ILE A 1 89 ? 0.310 -8.283 -3.812 1.00 88.62 89 ILE A C 1
ATOM 680 O O . ILE A 1 89 ? 0.073 -9.471 -4.027 1.00 88.62 89 ILE A O 1
ATOM 684 N N . MET A 1 90 ? 1.344 -7.648 -4.360 1.00 87.50 90 MET A N 1
ATOM 685 C CA . MET A 1 90 ? 2.294 -8.270 -5.279 1.00 87.50 90 MET A CA 1
ATOM 686 C C . MET A 1 90 ? 3.555 -7.431 -5.422 1.00 87.50 90 MET A C 1
ATOM 688 O O . MET A 1 90 ? 3.507 -6.217 -5.234 1.00 87.50 90 MET A O 1
ATOM 692 N N . ASP A 1 91 ? 4.640 -8.088 -5.816 1.00 88.50 91 ASP A N 1
ATOM 693 C CA . ASP A 1 91 ? 5.925 -7.449 -6.071 1.00 88.50 91 ASP A CA 1
ATOM 694 C C . ASP A 1 91 ? 5.910 -6.568 -7.325 1.00 88.50 91 ASP A C 1
ATOM 696 O O . ASP A 1 91 ? 5.126 -6.778 -8.257 1.00 88.50 91 ASP A O 1
ATOM 700 N N . LEU A 1 92 ? 6.832 -5.607 -7.361 1.00 83.00 92 LEU A N 1
ATOM 701 C CA . LEU A 1 92 ? 7.131 -4.839 -8.563 1.00 83.00 92 LEU A CA 1
ATOM 702 C C . LEU A 1 92 ? 8.026 -5.623 -9.532 1.00 83.00 92 LEU A C 1
ATOM 704 O O . LEU A 1 92 ? 8.839 -6.418 -9.094 1.00 83.00 92 LEU A O 1
ATOM 708 N N . PRO A 1 93 ? 7.997 -5.334 -10.835 1.00 77.06 93 PRO A N 1
ATOM 709 C CA . PRO A 1 93 ? 6.822 -4.830 -11.519 1.00 77.06 93 PRO A CA 1
ATOM 710 C C . PRO A 1 93 ? 5.765 -5.928 -11.595 1.00 77.06 93 PRO A C 1
ATOM 712 O O . PRO A 1 93 ? 6.094 -7.113 -11.677 1.00 77.06 93 PRO A O 1
ATOM 715 N N . GLY A 1 94 ? 4.495 -5.552 -11.591 1.00 63.31 94 GLY A N 1
ATOM 716 C CA . GLY A 1 94 ? 3.449 -6.552 -11.436 1.00 63.31 94 GLY A CA 1
ATOM 717 C C . GLY A 1 94 ? 2.051 -6.168 -11.873 1.00 63.31 94 GLY A C 1
ATOM 718 O O . GLY A 1 94 ? 1.284 -7.088 -12.142 1.00 63.31 94 GLY A O 1
ATOM 719 N N . ASN A 1 95 ? 1.681 -4.885 -11.985 1.00 65.44 95 ASN A N 1
ATOM 720 C CA . ASN A 1 95 ? 0.341 -4.531 -12.453 1.00 65.44 95 ASN A CA 1
ATOM 721 C C . ASN A 1 95 ? 0.139 -3.056 -12.813 1.00 65.44 95 ASN A C 1
ATOM 723 O O . ASN A 1 95 ? 0.494 -2.141 -12.075 1.00 65.44 95 ASN A O 1
ATOM 727 N N . VAL A 1 96 ? -0.610 -2.839 -13.892 1.00 63.00 96 VAL A N 1
ATOM 728 C CA . VAL A 1 96 ? -1.247 -1.552 -14.177 1.00 63.00 96 VAL A CA 1
ATOM 729 C C . VAL A 1 96 ? -2.508 -1.437 -13.315 1.00 63.00 96 VAL A C 1
ATOM 731 O O . VAL A 1 96 ? -3.431 -2.242 -13.439 1.00 63.00 96 VAL A O 1
ATOM 734 N N . GLY A 1 97 ? -2.543 -0.438 -12.429 1.00 62.41 97 GLY A N 1
ATOM 735 C CA . GLY A 1 97 ? -3.734 -0.058 -11.660 1.00 62.41 97 GLY A CA 1
ATOM 736 C C . GLY A 1 97 ? -3.878 -0.661 -10.257 1.00 62.41 97 GLY A C 1
ATOM 737 O O . GLY A 1 97 ? -4.861 -0.339 -9.591 1.00 62.41 97 GLY A O 1
ATOM 738 N N . VAL A 1 98 ? -2.945 -1.503 -9.780 1.00 77.00 98 VAL A N 1
ATOM 739 C CA . VAL A 1 98 ? -2.915 -1.934 -8.363 1.00 77.00 98 VAL A CA 1
ATOM 740 C C . VAL A 1 98 ? -2.436 -0.762 -7.508 1.00 77.00 98 VAL A C 1
ATOM 742 O O . VAL A 1 98 ? -1.249 -0.522 -7.332 1.00 77.00 98 VAL A O 1
ATOM 745 N N . GLY A 1 99 ? -3.402 -0.015 -7.005 1.00 77.44 99 GLY A N 1
ATOM 746 C CA . GLY A 1 99 ? -3.246 1.250 -6.305 1.00 77.44 99 GLY A CA 1
ATOM 747 C C . GLY A 1 99 ? -4.631 1.757 -5.912 1.00 77.44 99 GLY A C 1
ATOM 748 O O . GLY A 1 99 ? -5.596 0.984 -5.985 1.00 77.44 99 GLY A O 1
ATOM 749 N N . HIS A 1 100 ? -4.732 3.014 -5.475 1.00 89.50 100 HIS A N 1
ATOM 750 C CA . HIS A 1 100 ? -5.996 3.677 -5.115 1.00 89.50 100 HIS A CA 1
ATOM 751 C C . HIS A 1 100 ? -7.001 2.744 -4.416 1.00 89.50 100 HIS A C 1
ATOM 753 O O . HIS A 1 100 ? -8.066 2.419 -4.953 1.00 89.50 100 HIS A O 1
ATOM 759 N N . ALA A 1 101 ? -6.601 2.209 -3.266 1.00 93.56 101 ALA A N 1
ATOM 760 C CA . ALA A 1 101 ? -7.433 1.260 -2.552 1.00 93.56 101 ALA A CA 1
ATOM 761 C C . ALA A 1 101 ? -8.429 1.970 -1.638 1.00 93.56 101 ALA A C 1
ATOM 763 O O . ALA A 1 101 ? -8.095 2.976 -1.024 1.00 93.56 101 ALA A O 1
ATOM 764 N N . ASP A 1 102 ? -9.613 1.378 -1.518 1.00 95.12 102 ASP A N 1
ATOM 765 C CA . ASP A 1 102 ? -10.641 1.791 -0.567 1.00 95.12 102 ASP A CA 1
ATOM 766 C C . ASP A 1 102 ? -10.760 0.733 0.538 1.00 95.12 102 ASP A C 1
ATOM 768 O O . ASP A 1 102 ? -10.859 -0.473 0.253 1.00 95.12 102 ASP A O 1
ATOM 772 N N . ILE A 1 103 ? -10.784 1.168 1.795 1.00 96.12 103 ILE A N 1
ATOM 773 C CA . ILE A 1 103 ? -10.976 0.318 2.967 1.00 96.12 103 ILE A CA 1
ATOM 774 C C . ILE A 1 103 ? -12.419 0.458 3.456 1.00 96.12 103 ILE A C 1
ATOM 776 O O . ILE A 1 103 ? -12.925 1.547 3.711 1.00 96.12 103 ILE A O 1
ATOM 780 N N . VAL A 1 104 ? -13.100 -0.673 3.642 1.00 97.12 104 VAL A N 1
ATOM 781 C CA . VAL A 1 104 ? -14.482 -0.706 4.135 1.00 97.12 104 VAL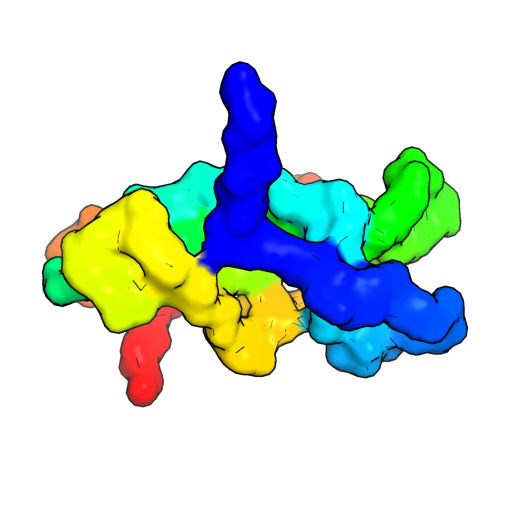 A CA 1
ATOM 782 C C . VAL A 1 104 ? -14.582 -1.645 5.327 1.00 97.12 104 VAL A C 1
ATOM 784 O O . VAL A 1 104 ? -14.296 -2.834 5.211 1.00 97.12 104 VAL A O 1
ATOM 787 N N . ILE A 1 105 ? -15.037 -1.129 6.468 1.00 96.56 105 ILE A N 1
ATOM 788 C CA . ILE A 1 105 ? -15.241 -1.907 7.696 1.00 96.56 105 ILE A CA 1
ATOM 789 C C . ILE A 1 105 ? -16.741 -2.172 7.875 1.00 96.56 105 ILE A C 1
ATOM 791 O O . ILE A 1 105 ? -17.541 -1.237 7.904 1.00 96.56 105 ILE A O 1
ATOM 795 N N . ILE A 1 106 ? -17.133 -3.446 7.983 1.00 96.31 106 ILE A N 1
ATOM 796 C CA . ILE A 1 106 ? -18.523 -3.877 8.207 1.00 96.31 106 ILE A CA 1
ATOM 797 C C . ILE A 1 106 ? -18.528 -4.950 9.297 1.00 96.31 106 ILE A C 1
ATOM 799 O O . ILE A 1 106 ? -18.106 -6.085 9.062 1.00 96.31 106 ILE A O 1
ATOM 803 N N . GLY A 1 107 ? -19.048 -4.603 10.477 1.00 94.19 107 GLY A N 1
ATOM 804 C CA . GLY A 1 107 ? -18.966 -5.473 11.651 1.00 94.19 107 GLY A CA 1
ATOM 805 C C . GLY A 1 107 ? -17.506 -5.777 11.986 1.00 94.19 107 GLY A C 1
ATOM 806 O O . GLY A 1 107 ? -16.682 -4.868 12.018 1.00 94.19 107 GLY A O 1
ATOM 807 N N . ASP A 1 108 ? -17.190 -7.058 12.161 1.00 92.12 108 ASP A N 1
ATOM 808 C CA . ASP A 1 108 ? -15.833 -7.517 12.490 1.00 92.12 108 ASP A CA 1
ATOM 809 C C . ASP A 1 108 ? -14.933 -7.700 11.253 1.00 92.12 108 ASP A C 1
ATOM 811 O O . ASP A 1 108 ? -13.779 -8.112 11.373 1.00 92.12 108 ASP A O 1
ATOM 815 N N . ALA A 1 109 ? -15.450 -7.440 10.047 1.00 95.25 109 ALA A N 1
ATOM 816 C CA . ALA A 1 109 ? -14.719 -7.639 8.802 1.00 95.25 109 ALA A CA 1
ATOM 817 C C . ALA A 1 109 ? -14.191 -6.317 8.232 1.00 95.25 109 ALA A C 1
ATOM 819 O O . ALA A 1 109 ? -14.943 -5.357 8.049 1.00 95.25 109 ALA A O 1
ATOM 820 N N . THR A 1 110 ? -12.914 -6.322 7.848 1.00 96.38 110 THR A N 1
ATOM 821 C CA . THR A 1 110 ? -12.277 -5.243 7.087 1.00 96.38 110 THR A CA 1
ATOM 822 C C . THR A 1 110 ? -12.037 -5.706 5.657 1.00 96.38 110 THR A C 1
ATOM 824 O O . THR A 1 110 ? -11.357 -6.706 5.417 1.00 96.38 110 THR A O 1
ATOM 827 N N . TYR A 1 111 ? -12.590 -4.972 4.699 1.00 96.56 111 TYR A N 1
ATOM 828 C CA . TYR A 1 111 ? -12.447 -5.223 3.272 1.00 96.56 111 TYR A CA 1
ATOM 829 C C . TYR A 1 111 ? -11.522 -4.196 2.634 1.00 96.56 111 TYR A C 1
ATOM 831 O O . TYR A 1 111 ? -11.574 -3.017 2.969 1.00 96.56 111 TYR A O 1
ATOM 839 N N . LEU A 1 112 ? -10.736 -4.652 1.667 1.00 95.50 112 LEU A N 1
ATOM 840 C CA . LEU A 1 112 ? -9.913 -3.822 0.799 1.00 95.50 112 LEU A CA 1
ATOM 841 C C . LEU A 1 112 ? -10.409 -3.974 -0.641 1.00 95.50 112 LEU A C 1
ATOM 843 O O . LEU A 1 112 ? -10.508 -5.098 -1.149 1.00 95.50 112 LEU A O 1
ATOM 847 N N . TYR A 1 113 ? -10.688 -2.856 -1.304 1.00 94.62 113 TYR A N 1
ATOM 848 C CA . TYR A 1 113 ? -11.071 -2.808 -2.711 1.00 94.62 113 TYR A CA 1
ATOM 849 C C . TYR A 1 113 ? -10.004 -2.083 -3.525 1.00 94.62 113 TYR A C 1
ATOM 851 O O . TYR A 1 113 ? -9.834 -0.879 -3.403 1.00 94.62 113 TYR A O 1
ATOM 859 N N . THR A 1 114 ? -9.338 -2.789 -4.430 1.00 92.44 114 THR A N 1
ATOM 860 C CA . THR A 1 114 ? -8.324 -2.230 -5.345 1.00 92.44 114 THR A CA 1
ATOM 861 C C . THR A 1 114 ? -8.350 -3.010 -6.660 1.00 92.44 114 THR A C 1
ATOM 863 O O . THR A 1 114 ? -9.069 -4.008 -6.756 1.00 92.44 114 THR A O 1
ATOM 866 N N . ALA A 1 115 ? -7.633 -2.584 -7.700 1.00 87.38 115 ALA A N 1
ATOM 867 C CA . ALA A 1 115 ? -7.487 -3.420 -8.888 1.00 87.38 115 ALA A CA 1
ATOM 868 C C . ALA A 1 115 ? -6.757 -4.729 -8.541 1.00 87.38 115 ALA A C 1
ATOM 870 O O . ALA A 1 115 ? -5.876 -4.762 -7.692 1.00 87.38 115 ALA A O 1
ATOM 871 N N . THR A 1 116 ? -7.120 -5.818 -9.210 1.00 78.44 116 THR A N 1
ATOM 872 C CA . THR A 1 116 ? -6.363 -7.088 -9.191 1.00 78.44 116 THR A CA 1
ATOM 873 C C . THR A 1 116 ? -5.685 -7.341 -10.536 1.00 78.44 116 THR A C 1
ATOM 875 O O . THR A 1 116 ? -4.688 -8.050 -10.618 1.00 78.44 116 THR A O 1
ATOM 878 N N . THR A 1 117 ? -6.264 -6.775 -11.595 1.00 74.81 117 THR A N 1
ATOM 879 C CA . THR A 1 117 ? -5.803 -6.806 -12.988 1.00 74.81 117 THR A CA 1
ATOM 880 C C . THR A 1 117 ? -6.299 -5.530 -13.670 1.00 74.81 117 THR A C 1
ATOM 882 O O . THR A 1 117 ? -7.276 -4.949 -13.190 1.00 74.81 117 THR A O 1
ATOM 885 N N . GLU A 1 118 ? -5.728 -5.169 -14.819 1.00 72.62 118 GLU A N 1
ATOM 886 C CA . GLU A 1 118 ? -6.010 -3.945 -15.597 1.00 72.62 118 GLU A CA 1
ATOM 887 C C . GLU A 1 118 ? -7.506 -3.585 -15.769 1.00 72.62 118 GLU A C 1
ATOM 889 O O . GLU A 1 118 ? -7.858 -2.414 -15.839 1.00 72.62 118 GLU A O 1
ATOM 894 N N . GLY A 1 119 ? -8.416 -4.568 -15.784 1.00 75.94 119 GLY A N 1
ATOM 895 C CA . GLY A 1 119 ? -9.858 -4.338 -15.959 1.00 75.94 119 GLY A CA 1
ATOM 896 C C . GLY A 1 119 ? -10.761 -4.832 -14.827 1.00 75.94 119 GLY A C 1
ATOM 897 O O . GLY A 1 119 ? -11.979 -4.867 -15.004 1.00 75.94 119 GLY A O 1
ATOM 898 N N . LYS A 1 120 ? -10.216 -5.288 -13.690 1.00 83.75 120 LYS A N 1
ATOM 899 C CA . LYS A 1 120 ? -11.024 -5.877 -12.604 1.00 83.75 120 LYS A CA 1
ATOM 900 C C . LYS A 1 120 ? -10.603 -5.356 -11.243 1.00 83.75 120 LYS A C 1
ATOM 902 O O . LYS A 1 120 ? -9.439 -5.478 -10.864 1.00 83.75 120 LYS A O 1
ATOM 907 N N . ARG A 1 121 ? -11.587 -4.881 -10.475 1.00 87.81 121 ARG A N 1
ATOM 908 C CA . ARG A 1 121 ? -11.425 -4.618 -9.044 1.00 87.81 121 ARG A CA 1
ATOM 909 C C . ARG A 1 121 ? -11.594 -5.909 -8.250 1.00 87.81 121 ARG A C 1
ATOM 911 O O . ARG A 1 121 ? -12.559 -6.647 -8.450 1.00 87.81 121 ARG A O 1
ATOM 918 N N . GLY A 1 122 ? -10.646 -6.169 -7.365 1.00 89.62 122 GLY A N 1
ATOM 919 C CA . GLY A 1 122 ? -10.711 -7.207 -6.355 1.00 89.62 122 GLY A CA 1
ATOM 920 C C . GLY A 1 122 ? -11.390 -6.719 -5.087 1.00 89.62 122 GLY A C 1
ATOM 921 O O . GLY A 1 122 ? -11.458 -5.523 -4.804 1.00 89.62 122 GLY A O 1
ATOM 922 N N . ARG A 1 123 ? -11.862 -7.691 -4.310 1.00 94.06 123 ARG A N 1
ATOM 923 C CA . ARG A 1 123 ? -12.300 -7.516 -2.928 1.00 94.06 123 ARG A CA 1
ATOM 924 C C . ARG A 1 123 ? -11.513 -8.491 -2.069 1.00 94.06 123 ARG A C 1
ATOM 926 O O . ARG A 1 123 ? -11.698 -9.701 -2.200 1.00 94.06 123 ARG A O 1
ATOM 933 N N . TYR A 1 124 ? -10.686 -7.963 -1.181 1.00 93.44 124 TYR A N 1
ATOM 934 C CA . TYR A 1 124 ? -9.871 -8.740 -0.255 1.00 93.44 124 TYR A CA 1
ATOM 935 C C . TYR A 1 124 ? -10.413 -8.574 1.162 1.00 93.44 124 TYR A C 1
ATOM 937 O O . TYR A 1 124 ? -10.924 -7.512 1.506 1.00 93.44 124 TYR A O 1
ATOM 945 N N . VAL A 1 125 ? -10.313 -9.622 1.976 1.00 94.94 125 VAL A N 1
ATOM 946 C CA . VAL A 1 125 ? -10.580 -9.540 3.417 1.00 94.94 125 VAL A CA 1
ATOM 947 C C . VAL A 1 125 ? -9.235 -9.394 4.112 1.00 94.94 125 VAL A C 1
ATOM 949 O O . VAL A 1 125 ? -8.365 -10.250 3.942 1.00 94.94 125 VAL A O 1
ATOM 952 N N . LEU A 1 126 ? -9.057 -8.316 4.870 1.00 91.75 126 LEU A N 1
ATOM 953 C CA . LEU A 1 126 ? -7.857 -8.108 5.669 1.00 91.75 126 LEU A CA 1
ATOM 954 C C . LEU A 1 126 ? -7.992 -8.894 6.970 1.00 91.75 126 LEU A C 1
ATOM 956 O O . LEU A 1 126 ? -8.916 -8.675 7.751 1.00 91.75 126 LEU A O 1
ATOM 960 N N . VAL A 1 127 ? -7.062 -9.821 7.184 1.00 88.38 127 VAL A N 1
ATOM 961 C CA . VAL A 1 127 ? -6.998 -10.648 8.390 1.00 88.38 127 VAL A CA 1
ATOM 962 C C . VAL A 1 127 ? -5.793 -10.231 9.220 1.00 88.38 127 VAL A C 1
ATOM 964 O O . VAL A 1 127 ? -4.688 -10.094 8.695 1.00 88.38 127 VAL A O 1
ATOM 967 N N . GLN A 1 128 ? -6.003 -10.024 10.518 1.00 75.19 128 GLN A N 1
ATOM 968 C CA . GLN A 1 128 ? -4.904 -9.842 11.462 1.00 75.19 128 GLN A CA 1
ATOM 969 C C . GLN A 1 128 ? -4.269 -11.214 11.719 1.00 75.19 128 GLN A C 1
ATOM 971 O O . GLN A 1 128 ? -4.987 -12.189 11.950 1.00 75.19 128 GLN A O 1
ATOM 976 N N . LYS A 1 129 ? -2.942 -11.299 11.614 1.00 60.84 129 LYS A N 1
ATOM 977 C CA . LYS A 1 129 ? -2.164 -12.495 11.958 1.00 60.84 129 LYS A CA 1
ATOM 978 C C . LYS A 1 129 ? -1.418 -12.277 13.260 1.00 60.84 129 LYS A C 1
ATOM 980 O O . LYS A 1 129 ? -0.963 -11.131 13.467 1.00 60.84 129 LYS A O 1
#

pLDDT: mean 85.69, std 11.58, range [47.16, 97.38]

Foldseek 3Di:
DPDDPLDAQPPALPDPPDFFQRNQSRQARPHKDQWDWDDDPQKIKIKIKHARDPPDPVDLRRAIFIWMWMAPHSDPSHHIDTDPPPSPQGTPPDAHWQGNWDWDDDPPWIWIWTDPYPPDIDIDTDDDD

Secondary structure (DSSP, 8-state):
-----SS--TTTT--TT--GGGGGGGTTSSEEEEEEEEEETTEEEEEEEEE-S-S-TTSGGG--EEEEEEESSS-TTS-EEE-TT-SSS-PSS--SS----EEEEETTEEEEEEEEETTEEEEEEE---

Sequence (129 aa):
CDNNPLFGAELGYGPTDVVGTAANPYFEFRTISSADVVRVGDHYYMTYEGVRGPSDPTVVDDQFALGLARSVTLEIDGPWEKYSGNPIIMDLPGNVGVGHADIVIIGDATYLYTATTEGKRGRYVLVQK

Radius of gyration: 14.69 Å; chains: 1; bounding box: 38×37×41 Å